Protein AF-A0A952BQ75-F1 (afdb_monomer)

Solvent-accessible surface area (backbone atoms only — not comparable to full-atom values): 7182 Å² total; per-residue (Å²): 133,87,76,66,64,57,61,72,57,34,22,54,29,54,74,68,68,61,76,53,72,71,48,32,41,55,67,29,46,41,72,57,72,39,79,54,76,42,74,50,76,48,80,46,43,22,39,34,24,76,90,67,39,38,50,49,52,91,79,42,60,90,95,60,75,62,82,60,53,67,85,47,72,48,79,43,60,38,40,34,39,29,29,35,94,74,17,37,39,37,30,24,47,95,56,24,27,30,31,78,44,83,42,53,40,69,55,43,52,51,49,52,55,48,53,55,53,50,52,57,51,52,58,55,60,77,72,106

Structure (mmCIF, N/CA/C/O backbone):
data_AF-A0A952BQ75-F1
#
_entry.id 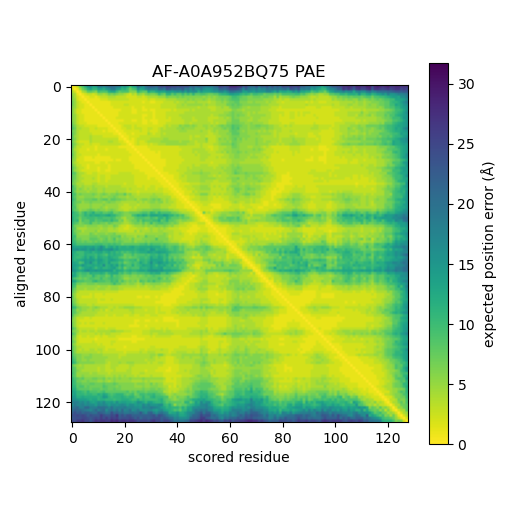  AF-A0A952BQ75-F1
#
loop_
_atom_site.group_PDB
_atom_site.id
_atom_site.type_symbol
_atom_site.label_atom_id
_atom_site.label_alt_id
_atom_site.label_comp_id
_atom_site.label_asym_id
_atom_site.label_entity_id
_atom_site.label_seq_id
_atom_site.pdbx_PD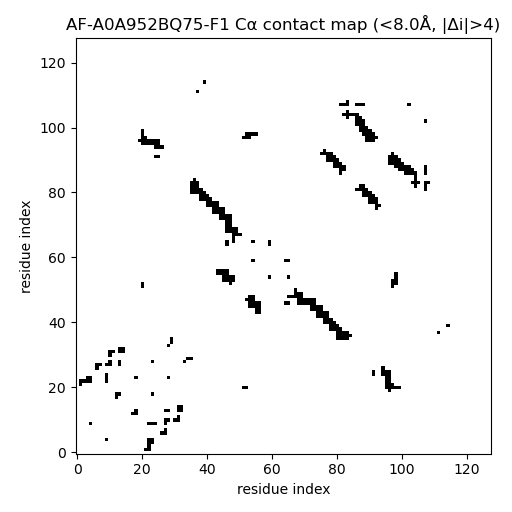B_ins_code
_atom_site.Cartn_x
_atom_site.Cartn_y
_atom_site.Cartn_z
_atom_site.occupancy
_atom_site.B_iso_or_equiv
_atom_site.auth_seq_id
_atom_site.auth_comp_id
_atom_site.auth_asym_id
_atom_site.auth_atom_id
_atom_site.pdbx_PDB_model_n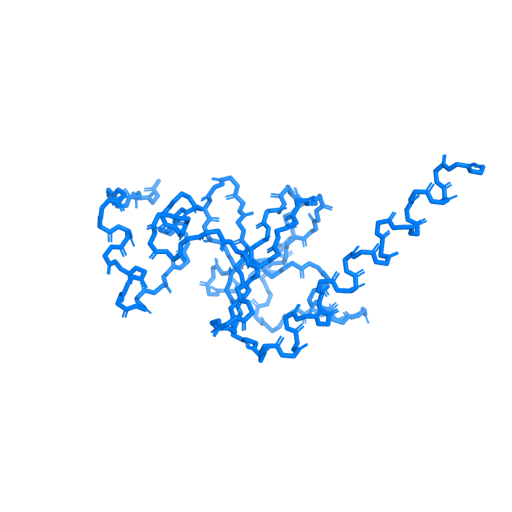um
ATOM 1 N N . MET A 1 1 ? -17.519 -8.350 -13.342 1.00 46.56 1 MET A N 1
ATOM 2 C CA . MET A 1 1 ? -17.319 -7.673 -12.041 1.00 46.56 1 MET A CA 1
ATOM 3 C C . MET A 1 1 ? -16.659 -8.658 -11.088 1.00 46.56 1 MET A C 1
ATOM 5 O O . MET A 1 1 ? -17.259 -9.691 -10.823 1.00 46.56 1 MET A O 1
ATOM 9 N N . ARG A 1 2 ? -15.422 -8.409 -10.633 1.00 60.50 2 ARG A N 1
ATOM 10 C CA . ARG A 1 2 ? -14.838 -9.195 -9.530 1.00 60.50 2 ARG A CA 1
ATOM 11 C C . ARG A 1 2 ? -15.557 -8.792 -8.241 1.00 60.50 2 ARG A C 1
ATOM 13 O O . ARG A 1 2 ? -15.619 -7.604 -7.925 1.00 60.50 2 ARG A O 1
ATOM 20 N N . PHE A 1 3 ? -16.147 -9.768 -7.562 1.00 79.75 3 PHE A N 1
ATOM 21 C CA . PHE A 1 3 ? -16.870 -9.572 -6.310 1.00 79.75 3 PHE A CA 1
ATOM 22 C C . PHE A 1 3 ? -15.883 -9.149 -5.212 1.00 79.75 3 PHE A C 1
ATOM 24 O O . PHE A 1 3 ? -14.830 -9.771 -5.074 1.00 79.75 3 PHE A O 1
ATOM 31 N N . LEU A 1 4 ? -16.189 -8.073 -4.481 1.00 86.56 4 LEU A N 1
ATOM 32 C CA . LEU A 1 4 ? -15.446 -7.720 -3.270 1.00 86.56 4 LEU A CA 1
ATOM 33 C C . LEU A 1 4 ? -16.006 -8.554 -2.114 1.00 86.56 4 LEU A C 1
ATOM 35 O O . LEU A 1 4 ? -17.223 -8.528 -1.918 1.00 86.56 4 LEU A O 1
ATOM 39 N N . PRO A 1 5 ? -15.164 -9.270 -1.352 1.00 89.25 5 PRO A N 1
ATOM 40 C CA . PRO A 1 5 ? -15.598 -9.907 -0.117 1.00 89.25 5 PRO A CA 1
ATOM 41 C C . PRO A 1 5 ? -16.190 -8.875 0.860 1.00 89.25 5 PRO A C 1
ATOM 43 O O . PRO A 1 5 ? -15.850 -7.690 0.782 1.00 89.25 5 PRO A O 1
ATOM 46 N N . PRO A 1 6 ? -17.048 -9.280 1.808 1.00 93.88 6 PRO A N 1
ATOM 47 C CA . PRO A 1 6 ? -17.492 -8.408 2.893 1.00 93.88 6 PRO A CA 1
ATOM 48 C C . PRO A 1 6 ? -16.310 -7.827 3.683 1.00 93.88 6 PRO A C 1
ATOM 50 O O . PRO A 1 6 ? -15.282 -8.483 3.835 1.00 93.88 6 PRO A O 1
ATOM 53 N N . LEU A 1 7 ? -16.461 -6.618 4.231 1.00 93.38 7 LEU A N 1
ATOM 54 C CA . LEU A 1 7 ? -15.384 -5.902 4.933 1.00 93.38 7 LEU A CA 1
ATOM 55 C C . LEU A 1 7 ? -14.740 -6.722 6.065 1.00 93.38 7 LEU A C 1
ATOM 57 O O . LEU A 1 7 ? -13.519 -6.769 6.174 1.00 93.38 7 LEU A O 1
ATOM 61 N N . GLU A 1 8 ? -15.545 -7.424 6.863 1.00 95.06 8 GLU A N 1
ATOM 62 C CA . GLU A 1 8 ? -15.053 -8.304 7.934 1.00 95.06 8 GLU A CA 1
ATOM 63 C C . GLU A 1 8 ? -14.185 -9.453 7.398 1.00 95.06 8 GLU A C 1
ATOM 65 O O . GLU A 1 8 ? -13.178 -9.816 8.006 1.00 95.06 8 GLU A O 1
ATOM 70 N N . GLU A 1 9 ? -14.529 -9.998 6.228 1.00 94.69 9 GLU A N 1
ATOM 71 C CA . GLU A 1 9 ? -13.731 -11.036 5.574 1.00 94.69 9 GLU A CA 1
ATOM 72 C C . GLU A 1 9 ? -12.409 -10.462 5.054 1.00 94.69 9 GLU A C 1
ATOM 74 O O . GLU A 1 9 ? -11.356 -11.066 5.250 1.00 94.69 9 GLU A O 1
ATOM 79 N N . GLN A 1 10 ? -12.441 -9.264 4.466 1.00 95.81 10 GLN A N 1
ATOM 80 C CA . GLN A 1 10 ? -11.233 -8.563 4.027 1.00 95.81 10 GLN A CA 1
ATOM 81 C C . GLN A 1 10 ? -10.288 -8.282 5.204 1.00 95.81 10 GLN A C 1
ATOM 83 O O . GLN A 1 10 ? -9.093 -8.560 5.122 1.00 95.81 10 GLN A O 1
ATOM 88 N N . LYS A 1 11 ? -10.815 -7.799 6.336 1.00 96.50 11 LYS A N 1
ATOM 89 C CA . LYS A 1 11 ? -10.035 -7.580 7.565 1.00 96.50 11 LYS A CA 1
ATOM 90 C C . LYS A 1 11 ? -9.414 -8.877 8.070 1.00 96.50 11 LYS A C 1
ATOM 92 O O . LYS A 1 11 ? -8.230 -8.903 8.397 1.00 96.50 11 LYS A O 1
ATOM 97 N N . ALA A 1 12 ? -10.183 -9.965 8.093 1.00 95.44 12 ALA A N 1
ATOM 98 C CA . ALA A 1 12 ? -9.674 -11.273 8.490 1.00 95.44 12 ALA A CA 1
ATOM 99 C C . ALA A 1 12 ? -8.554 -11.772 7.560 1.00 95.44 12 ALA A C 1
ATOM 101 O O . ALA A 1 12 ? -7.599 -12.373 8.048 1.00 95.44 12 ALA A O 1
ATOM 102 N N . GLN A 1 13 ? -8.639 -11.511 6.251 1.00 95.19 13 GLN A N 1
ATOM 103 C CA . GLN A 1 13 ? -7.574 -11.822 5.289 1.00 95.19 13 GLN A CA 1
ATOM 104 C C . GLN A 1 13 ? -6.308 -11.000 5.575 1.00 95.19 13 GLN A C 1
ATOM 106 O O . GLN A 1 13 ? -5.223 -11.567 5.692 1.00 95.19 13 GLN A O 1
ATOM 111 N N . ILE A 1 14 ? -6.454 -9.689 5.786 1.00 95.00 14 ILE A N 1
ATOM 112 C CA . ILE A 1 14 ? -5.350 -8.766 6.095 1.00 95.00 14 ILE A 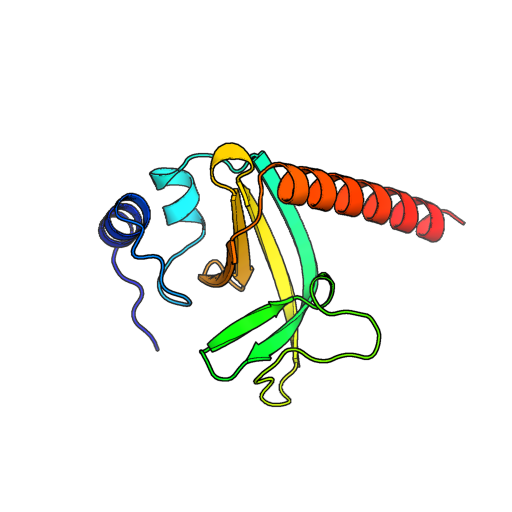CA 1
ATOM 113 C C . ILE A 1 14 ? -4.642 -9.145 7.405 1.00 95.00 14 ILE A C 1
ATOM 115 O O . ILE A 1 14 ? -3.415 -9.160 7.473 1.00 95.00 14 ILE A O 1
ATOM 119 N N . LEU A 1 15 ? -5.394 -9.509 8.447 1.00 94.38 15 LEU A N 1
ATOM 120 C CA . LEU A 1 15 ? -4.832 -9.945 9.733 1.00 94.38 15 LEU A CA 1
ATOM 121 C C . LEU A 1 15 ? -4.077 -11.282 9.648 1.00 94.38 15 LEU A C 1
ATOM 123 O O . LEU A 1 15 ? -3.261 -11.570 10.520 1.00 94.38 15 LEU A O 1
ATOM 127 N N . ARG A 1 16 ? -4.337 -12.095 8.615 1.00 95.12 16 ARG A N 1
ATOM 128 C CA . ARG A 1 16 ? -3.642 -13.368 8.342 1.00 95.12 16 ARG A CA 1
ATOM 129 C C . ARG A 1 16 ? -2.513 -13.237 7.313 1.00 95.12 16 ARG A C 1
ATOM 131 O O . ARG A 1 16 ? -1.944 -14.254 6.934 1.00 95.12 16 ARG A O 1
ATOM 138 N N . ASP A 1 17 ? -2.226 -12.022 6.847 1.00 92.12 17 ASP A N 1
ATOM 139 C CA . ASP A 1 17 ? -1.304 -11.728 5.740 1.00 92.12 17 ASP A CA 1
ATOM 140 C C . ASP A 1 17 ? -1.695 -12.352 4.376 1.00 92.12 17 ASP A C 1
ATOM 142 O O . ASP A 1 17 ? -0.886 -12.403 3.452 1.00 92.12 17 ASP A O 1
ATOM 146 N N . ASP A 1 18 ? -2.955 -12.774 4.181 1.00 93.50 18 ASP A N 1
ATOM 147 C CA . ASP A 1 18 ? -3.473 -13.252 2.878 1.00 93.50 18 ASP A CA 1
ATOM 148 C C . ASP A 1 18 ? -3.872 -12.062 1.990 1.00 93.50 18 ASP A C 1
ATOM 150 O O . ASP A 1 18 ? -5.034 -11.870 1.622 1.00 93.50 18 ASP A O 1
ATOM 154 N N . ILE A 1 19 ? -2.899 -11.199 1.694 1.00 91.88 19 ILE A N 1
ATOM 155 C CA . ILE A 1 19 ? -3.135 -9.938 0.990 1.00 91.88 19 ILE A CA 1
ATOM 156 C C . ILE A 1 19 ? -3.137 -10.165 -0.515 1.00 91.88 19 ILE A C 1
ATOM 158 O O . ILE A 1 19 ? -2.099 -10.390 -1.142 1.00 91.88 19 ILE A O 1
ATOM 162 N N . ARG A 1 20 ? -4.326 -10.051 -1.107 1.00 89.88 20 ARG A N 1
ATOM 163 C CA . ARG A 1 20 ? -4.559 -10.249 -2.537 1.00 89.88 20 ARG A CA 1
ATOM 164 C C . ARG A 1 20 ? -4.963 -8.950 -3.221 1.00 89.88 20 ARG A C 1
ATOM 166 O O . ARG A 1 20 ? -5.793 -8.185 -2.731 1.00 89.88 20 ARG A O 1
ATOM 173 N N . ILE A 1 21 ? -4.405 -8.737 -4.406 1.00 90.44 21 ILE A N 1
ATOM 174 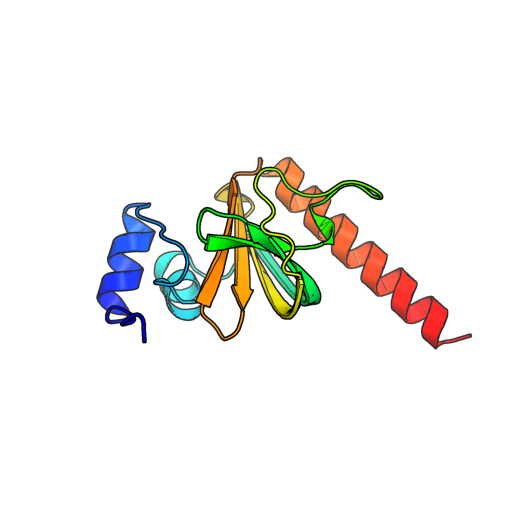C CA . ILE A 1 21 ? -4.680 -7.569 -5.243 1.00 90.44 21 ILE A CA 1
ATOM 175 C C . ILE A 1 21 ? -6.118 -7.636 -5.791 1.00 90.44 21 ILE A C 1
ATOM 177 O O . ILE A 1 21 ? -6.641 -8.709 -6.094 1.00 90.44 21 ILE A O 1
ATOM 181 N N . ASN A 1 22 ? -6.751 -6.477 -5.960 1.00 89.06 22 ASN A N 1
ATOM 182 C CA . ASN A 1 22 ? -8.096 -6.229 -6.492 1.00 89.06 22 ASN A CA 1
ATOM 183 C C . ASN A 1 22 ? -9.281 -6.718 -5.636 1.00 89.06 22 ASN A C 1
ATOM 185 O O . ASN A 1 22 ? -10.432 -6.516 -6.044 1.00 89.06 22 ASN A O 1
ATOM 189 N N . VAL A 1 23 ? -9.029 -7.347 -4.483 1.00 91.56 23 VAL A N 1
ATOM 190 C CA . VAL A 1 23 ? -10.075 -7.900 -3.596 1.00 91.56 23 VAL A CA 1
ATOM 191 C C . VAL A 1 23 ? -10.080 -7.309 -2.185 1.00 91.56 23 VAL A C 1
ATOM 193 O O . VAL A 1 23 ? -10.983 -7.611 -1.414 1.00 91.56 23 VAL A O 1
ATOM 196 N N . LEU A 1 24 ? -9.113 -6.450 -1.866 1.00 93.94 24 LEU A N 1
ATOM 197 C CA . LEU A 1 24 ? -9.016 -5.753 -0.586 1.00 93.94 24 LEU A CA 1
ATOM 198 C C . LEU A 1 24 ? -9.166 -4.252 -0.793 1.00 93.94 24 LEU A C 1
ATOM 200 O O . LEU A 1 24 ? -8.665 -3.712 -1.784 1.00 93.94 24 LEU A O 1
ATOM 204 N N . THR A 1 25 ? -9.846 -3.593 0.139 1.00 95.12 25 THR A N 1
ATOM 205 C CA . THR A 1 25 ? -10.087 -2.154 0.091 1.00 95.12 25 THR A CA 1
ATOM 206 C C . THR A 1 25 ? -9.261 -1.384 1.101 1.00 95.12 25 THR A C 1
ATOM 208 O O . THR A 1 25 ? -8.769 -1.927 2.092 1.00 95.12 25 THR A O 1
ATOM 211 N N . ARG A 1 26 ? -9.142 -0.079 0.870 1.00 95.12 26 ARG A N 1
ATOM 212 C CA . ARG A 1 26 ? -8.427 0.833 1.760 1.00 95.12 26 ARG A CA 1
ATOM 213 C C . ARG A 1 26 ? -9.027 0.845 3.169 1.00 95.12 26 ARG A C 1
ATOM 215 O O . ARG A 1 26 ? -8.290 0.783 4.150 1.00 95.12 26 ARG A O 1
ATOM 222 N N . ALA A 1 27 ? -10.359 0.846 3.270 1.00 94.88 27 ALA A N 1
ATOM 223 C CA . ALA A 1 27 ? -11.072 0.764 4.547 1.00 94.88 27 ALA A CA 1
ATOM 224 C C . ALA A 1 27 ? -10.716 -0.506 5.339 1.00 94.88 27 ALA A C 1
ATOM 226 O O . ALA A 1 27 ? -10.507 -0.437 6.548 1.00 94.88 27 ALA A O 1
ATOM 227 N N . ALA A 1 28 ? -10.568 -1.650 4.660 1.00 96.31 28 ALA A N 1
ATOM 228 C CA . ALA A 1 28 ? -10.188 -2.898 5.314 1.00 96.31 28 ALA A CA 1
ATOM 229 C C . ALA A 1 28 ? -8.795 -2.812 5.960 1.00 96.31 28 ALA A C 1
ATOM 231 O O . ALA A 1 28 ? -8.614 -3.295 7.076 1.00 96.31 28 ALA A O 1
ATOM 232 N N . PHE A 1 29 ? -7.830 -2.153 5.307 1.00 96.50 29 PHE A N 1
ATOM 233 C CA . PHE A 1 29 ? -6.496 -1.928 5.879 1.00 96.50 29 PHE A CA 1
ATOM 234 C C . PHE A 1 29 ? -6.521 -0.969 7.064 1.00 96.50 29 PHE A C 1
ATOM 236 O O . PHE A 1 29 ? -5.905 -1.262 8.087 1.00 96.50 29 PHE A O 1
ATOM 243 N N . LEU A 1 30 ? -7.270 0.131 6.964 1.00 96.12 30 LEU A N 1
ATOM 244 C CA . LEU A 1 30 ? -7.408 1.083 8.069 1.00 96.12 30 LEU A CA 1
ATOM 245 C C . LEU A 1 30 ? -8.021 0.429 9.310 1.00 96.12 30 LEU A C 1
ATOM 247 O O . LEU A 1 30 ? -7.558 0.676 10.419 1.00 96.12 30 LEU A O 1
ATOM 251 N N . GLU A 1 31 ? -9.024 -0.432 9.141 1.00 96.81 31 GLU A N 1
ATOM 252 C CA . GLU A 1 31 ? -9.646 -1.126 10.270 1.00 96.81 31 GLU A CA 1
ATOM 253 C C . GLU A 1 31 ? -8.813 -2.296 10.809 1.00 96.81 31 GLU A C 1
ATOM 255 O O . GLU A 1 31 ? -8.852 -2.566 12.008 1.00 96.81 31 GLU A O 1
ATOM 260 N N . ALA A 1 32 ? -8.080 -3.014 9.954 1.00 95.62 32 ALA A N 1
ATOM 261 C CA . ALA A 1 32 ? -7.294 -4.176 10.371 1.00 95.62 32 ALA A CA 1
ATOM 262 C C . ALA A 1 32 ? -5.928 -3.797 10.960 1.00 95.62 32 ALA A C 1
ATOM 264 O O . ALA A 1 32 ? -5.472 -4.413 11.923 1.00 95.62 32 ALA A O 1
ATOM 265 N N . TRP A 1 33 ? -5.245 -2.820 10.366 1.00 95.88 33 TRP A N 1
ATOM 266 C CA . TRP A 1 33 ? -3.881 -2.433 10.731 1.00 95.88 33 TRP A CA 1
ATOM 267 C C . TRP A 1 33 ? -3.784 -1.057 11.382 1.00 95.88 33 TRP A C 1
ATOM 269 O O . TRP A 1 33 ? -2.735 -0.745 11.946 1.00 95.88 33 TRP A O 1
ATOM 279 N N . GLY A 1 34 ? -4.850 -0.259 11.336 1.00 95.75 34 GLY A N 1
ATOM 280 C CA . GLY A 1 34 ? -4.827 1.130 11.774 1.00 95.75 34 GLY A CA 1
ATOM 281 C C . GLY A 1 34 ? -4.350 2.094 10.679 1.00 95.75 34 GLY A C 1
ATOM 282 O O . GLY A 1 34 ? -4.136 1.695 9.525 1.00 95.75 34 GLY A O 1
ATOM 283 N N . PRO A 1 35 ? -4.192 3.384 11.030 1.00 96.12 35 PRO A N 1
ATOM 284 C CA . PRO A 1 35 ? -3.695 4.393 10.103 1.00 96.12 35 PRO A CA 1
ATOM 285 C C . PRO A 1 35 ? -2.262 4.069 9.646 1.00 96.12 35 PRO A C 1
ATOM 287 O O . PRO A 1 35 ? -1.469 3.555 10.443 1.00 96.12 35 PRO A O 1
ATOM 290 N N . PRO A 1 36 ? -1.910 4.354 8.379 1.00 95.88 36 PRO A N 1
ATOM 291 C CA . PRO A 1 36 ? -0.543 4.195 7.905 1.00 95.88 36 PRO A CA 1
ATOM 292 C C . PRO A 1 36 ? 0.395 5.201 8.575 1.00 95.88 36 PRO A C 1
ATOM 294 O O . PRO A 1 36 ? -0.033 6.234 9.088 1.00 95.88 36 PRO A O 1
ATOM 297 N N . THR A 1 37 ? 1.696 4.910 8.547 1.00 96.25 37 THR A N 1
ATOM 298 C CA . THR A 1 37 ? 2.718 5.858 9.017 1.00 96.25 37 THR A CA 1
ATOM 299 C C . THR A 1 37 ? 2.765 7.089 8.115 1.00 96.25 37 THR A C 1
ATOM 301 O O . THR A 1 37 ? 2.943 8.201 8.603 1.00 96.25 37 THR A O 1
ATOM 304 N N . TYR A 1 38 ? 2.589 6.874 6.811 1.00 95.00 38 TYR A N 1
ATOM 305 C CA . TYR A 1 38 ? 2.495 7.923 5.806 1.00 95.00 38 TYR A CA 1
ATOM 306 C C . TYR A 1 38 ? 1.392 7.584 4.811 1.00 95.00 38 TYR A C 1
ATOM 308 O O . TYR A 1 38 ? 1.286 6.437 4.369 1.00 95.00 38 TYR A O 1
ATOM 316 N N . ASP A 1 39 ? 0.613 8.582 4.415 1.00 94.31 39 ASP A N 1
ATOM 317 C CA . ASP A 1 39 ? -0.308 8.487 3.293 1.00 94.31 39 ASP A CA 1
ATOM 318 C C . ASP A 1 39 ? 0.011 9.552 2.241 1.00 94.31 39 ASP A C 1
ATOM 320 O O . ASP A 1 39 ? 0.504 10.637 2.549 1.00 94.31 39 ASP A O 1
ATOM 324 N N . ARG A 1 40 ? -0.234 9.222 0.973 1.00 92.88 40 ARG A N 1
ATOM 325 C CA . ARG A 1 40 ? -0.134 10.172 -0.136 1.00 92.88 40 ARG A CA 1
ATOM 326 C C . ARG A 1 40 ? -1.232 9.912 -1.140 1.00 92.88 40 ARG A C 1
ATOM 328 O O . ARG A 1 40 ? -1.460 8.774 -1.543 1.00 92.88 40 ARG A O 1
ATOM 335 N N . ARG A 1 41 ? -1.850 10.984 -1.624 1.00 92.38 41 ARG A N 1
ATOM 336 C CA . ARG A 1 41 ? -2.747 10.940 -2.775 1.00 92.38 41 ARG A CA 1
ATOM 337 C C . ARG A 1 41 ? -2.173 11.776 -3.902 1.00 92.38 41 ARG A C 1
ATOM 339 O O . ARG A 1 41 ? -1.983 12.977 -3.750 1.00 92.38 41 ARG A O 1
ATOM 346 N N . GLU A 1 42 ? -1.936 11.159 -5.051 1.00 90.31 42 GLU A N 1
ATOM 347 C CA . GLU A 1 42 ? -1.424 11.870 -6.220 1.00 90.31 42 GLU A CA 1
ATOM 348 C C . GLU A 1 42 ? -1.995 11.324 -7.525 1.00 90.31 42 GLU A C 1
ATOM 350 O O . GLU A 1 42 ? -2.374 10.158 -7.636 1.00 90.31 42 GLU A O 1
ATOM 355 N N . ARG A 1 43 ? -2.042 12.184 -8.544 1.00 88.50 43 ARG A N 1
ATOM 356 C CA . ARG A 1 43 ? -2.337 11.753 -9.906 1.00 88.50 43 ARG A CA 1
ATOM 357 C C . ARG A 1 43 ? -1.053 11.230 -10.533 1.00 88.50 43 ARG A C 1
ATOM 359 O O . ARG A 1 43 ? -0.107 11.993 -10.717 1.00 88.50 43 ARG A O 1
ATOM 366 N N . THR A 1 44 ? -1.031 9.949 -10.878 1.00 89.88 44 THR A N 1
ATOM 367 C CA . THR A 1 44 ? 0.152 9.291 -11.438 1.00 89.88 44 THR A CA 1
ATOM 368 C C . THR A 1 44 ? -0.224 8.350 -12.577 1.00 89.88 44 THR A C 1
ATOM 370 O O . THR A 1 44 ? -1.395 8.168 -12.914 1.00 89.88 44 THR A O 1
ATOM 373 N N . GLN A 1 45 ? 0.790 7.792 -13.225 1.00 90.06 45 GLN A N 1
ATOM 374 C CA . GLN A 1 45 ? 0.626 6.746 -14.224 1.00 90.06 45 GLN A CA 1
ATOM 375 C C . GLN A 1 45 ? 0.910 5.395 -13.583 1.00 90.06 45 GLN A C 1
ATOM 377 O O . GLN A 1 45 ? 1.900 5.238 -12.868 1.00 90.06 45 GLN A O 1
ATOM 382 N N . PHE A 1 46 ? 0.065 4.418 -13.878 1.00 89.88 46 PHE A N 1
ATOM 383 C CA . PHE A 1 46 ? 0.239 3.042 -13.451 1.00 89.88 46 PHE A CA 1
ATOM 384 C C . PHE A 1 46 ? 0.533 2.148 -14.645 1.00 89.88 46 PHE A C 1
ATOM 386 O O . PHE A 1 46 ? -0.221 2.134 -15.617 1.00 89.88 46 PHE A O 1
ATOM 393 N N . PHE A 1 47 ? 1.603 1.371 -14.563 1.00 89.81 47 PHE A N 1
ATOM 394 C CA . PHE A 1 47 ? 1.903 0.315 -15.516 1.00 89.81 47 PHE A CA 1
ATOM 395 C C . PHE A 1 47 ? 1.182 -0.959 -15.093 1.00 89.81 47 PHE A C 1
ATOM 397 O O . PHE A 1 47 ? 1.404 -1.464 -13.992 1.00 89.81 47 PHE A O 1
ATOM 404 N N . LEU A 1 48 ? 0.330 -1.494 -15.962 1.00 87.62 48 LEU A N 1
ATOM 405 C CA . LEU A 1 48 ? -0.331 -2.765 -15.695 1.00 87.62 48 LEU A CA 1
ATOM 406 C C . LEU A 1 48 ? 0.626 -3.9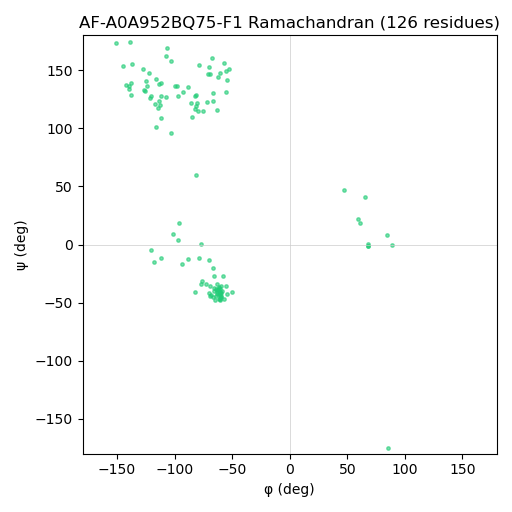14 -16.027 1.00 87.62 48 LEU A C 1
ATOM 408 O O . LEU A 1 48 ? 1.105 -4.043 -17.154 1.00 87.62 48 LEU A O 1
ATOM 412 N N . VAL A 1 49 ? 0.907 -4.760 -15.045 1.00 87.69 49 VAL A N 1
ATOM 413 C CA . VAL A 1 49 ? 1.753 -5.945 -15.228 1.00 87.69 49 VAL A CA 1
ATOM 414 C C . VAL A 1 49 ? 0.899 -7.213 -15.308 1.00 87.69 49 VAL A C 1
ATOM 416 O O . VAL A 1 49 ? -0.249 -7.244 -14.856 1.00 87.69 49 VAL A O 1
ATOM 419 N N . LYS A 1 50 ? 1.427 -8.284 -15.914 1.00 77.94 50 LYS A N 1
ATOM 420 C CA . LYS A 1 50 ? 0.659 -9.511 -16.225 1.00 77.94 50 LYS A CA 1
ATOM 421 C C . LYS A 1 50 ? 0.006 -10.188 -15.016 1.00 77.94 50 LYS A C 1
ATOM 423 O O . LYS A 1 50 ? -1.016 -10.848 -15.184 1.00 77.94 50 LYS A O 1
ATOM 428 N N . ASN A 1 51 ? 0.555 -10.027 -13.813 1.00 80.00 51 ASN A N 1
ATOM 429 C CA . ASN A 1 51 ? -0.017 -10.590 -12.583 1.00 80.00 51 ASN A CA 1
ATOM 430 C C . ASN A 1 51 ? -1.237 -9.794 -12.051 1.00 80.00 51 ASN A C 1
ATOM 432 O O . ASN A 1 51 ? -1.827 -10.171 -11.039 1.00 80.00 51 ASN A O 1
ATOM 436 N N . GLY A 1 52 ? -1.638 -8.717 -12.737 1.00 77.38 52 GLY A N 1
ATOM 437 C CA . GLY A 1 52 ? -2.776 -7.875 -12.370 1.00 77.38 52 GLY A CA 1
ATOM 438 C C . GLY A 1 52 ? -2.460 -6.788 -11.340 1.00 77.38 52 GLY A C 1
ATOM 439 O O . GLY A 1 52 ? -3.399 -6.147 -10.862 1.00 77.38 52 GLY A O 1
ATOM 440 N N . MET A 1 53 ? -1.182 -6.589 -10.998 1.00 86.00 53 MET A N 1
ATOM 441 C CA . MET A 1 53 ? -0.712 -5.422 -10.252 1.00 86.00 53 MET A CA 1
ATOM 442 C C . MET A 1 53 ? -0.573 -4.198 -11.157 1.00 86.00 53 MET A C 1
ATOM 444 O O . MET A 1 53 ? -0.341 -4.294 -12.363 1.00 86.00 53 MET A O 1
ATOM 448 N N . TYR A 1 54 ? -0.679 -3.034 -10.532 1.00 90.62 54 TYR A N 1
ATOM 449 C CA . TYR A 1 54 ? -0.520 -1.732 -11.155 1.00 90.62 54 TYR A CA 1
ATOM 450 C C . TYR A 1 54 ? 0.697 -1.066 -10.523 1.00 90.62 54 TYR A C 1
ATOM 452 O O . TYR A 1 54 ? 0.624 -0.572 -9.401 1.00 90.62 54 TYR A O 1
ATOM 460 N N . VAL A 1 55 ? 1.833 -1.085 -11.216 1.00 90.25 55 VAL A N 1
ATOM 461 C CA . VAL A 1 55 ? 3.080 -0.505 -10.706 1.00 90.25 55 VAL A CA 1
ATOM 462 C C . VAL A 1 55 ? 3.052 1.005 -10.940 1.00 90.25 55 VAL A C 1
ATOM 464 O O . VAL A 1 55 ? 2.963 1.433 -12.095 1.00 90.25 55 VAL A O 1
ATOM 467 N N . PRO A 1 56 ? 3.115 1.843 -9.895 1.00 90.56 56 PRO A N 1
ATOM 468 C CA . PRO A 1 56 ? 3.095 3.288 -10.070 1.00 90.56 56 PRO A CA 1
ATOM 469 C C . PRO A 1 56 ? 4.409 3.792 -10.683 1.00 90.56 56 PRO A C 1
ATOM 471 O O . PRO A 1 56 ? 5.495 3.283 -10.399 1.00 90.56 56 PRO A O 1
ATOM 474 N N . ARG A 1 57 ? 4.328 4.844 -11.504 1.00 88.00 57 ARG A N 1
ATOM 475 C CA . ARG A 1 57 ? 5.455 5.365 -12.293 1.00 88.00 57 ARG A CA 1
ATOM 476 C C . ARG A 1 57 ? 6.685 5.731 -11.469 1.00 88.00 57 ARG A C 1
ATOM 478 O O . ARG A 1 57 ? 7.796 5.528 -11.953 1.00 88.00 57 ARG A O 1
ATOM 485 N N . PHE A 1 58 ? 6.501 6.254 -10.259 1.00 86.12 58 PHE A N 1
ATOM 486 C CA . PHE A 1 58 ? 7.604 6.662 -9.380 1.00 86.12 58 PHE A CA 1
ATOM 487 C C . PHE A 1 58 ? 8.412 5.480 -8.820 1.00 86.12 58 PHE A C 1
ATOM 489 O O . PHE A 1 58 ? 9.497 5.688 -8.284 1.00 86.12 58 PHE A O 1
ATOM 496 N N . ARG A 1 59 ? 7.912 4.242 -8.936 1.00 89.31 59 ARG A N 1
ATOM 497 C CA . ARG A 1 59 ? 8.663 3.029 -8.573 1.00 89.31 59 ARG A CA 1
ATOM 498 C C . ARG A 1 59 ? 9.508 2.481 -9.719 1.00 89.31 59 ARG A C 1
ATOM 500 O O . ARG A 1 59 ? 10.366 1.643 -9.481 1.00 89.31 59 ARG A O 1
ATOM 507 N N . VAL A 1 60 ? 9.301 2.966 -10.943 1.00 84.88 60 VAL A N 1
ATOM 508 C CA . VAL A 1 60 ? 10.043 2.518 -12.125 1.00 84.88 60 VAL A CA 1
ATOM 509 C C . VAL A 1 60 ? 11.200 3.481 -12.404 1.00 84.88 60 VAL A C 1
ATOM 511 O O . VAL A 1 60 ? 10.957 4.691 -12.516 1.00 84.88 60 VAL A O 1
ATOM 514 N N . PRO A 1 61 ? 12.446 2.992 -12.552 1.00 83.56 61 PRO A N 1
ATOM 515 C CA . PRO A 1 61 ? 13.571 3.825 -12.963 1.00 83.56 61 PRO A CA 1
ATOM 516 C C . PRO A 1 61 ? 13.284 4.607 -14.253 1.00 83.56 61 PRO A C 1
ATOM 518 O O . PRO A 1 61 ? 12.482 4.214 -15.104 1.00 83.56 61 PRO A O 1
ATOM 521 N N . LEU A 1 62 ? 13.904 5.777 -14.399 1.00 78.94 62 LEU A N 1
ATOM 522 C CA . LEU A 1 62 ? 13.676 6.629 -15.564 1.00 78.94 62 LEU A CA 1
ATOM 523 C C . LEU A 1 62 ? 14.210 5.959 -16.838 1.00 78.94 62 LEU A C 1
ATOM 525 O O . LEU A 1 62 ? 15.394 5.665 -16.929 1.00 78.94 62 LEU A O 1
ATOM 529 N N . GLY A 1 63 ? 13.338 5.786 -17.834 1.00 79.00 63 GLY A N 1
ATOM 530 C CA . GLY A 1 63 ? 13.686 5.138 -19.104 1.00 79.00 63 GLY A CA 1
ATOM 531 C C . GLY A 1 63 ? 13.506 3.618 -19.099 1.00 79.00 63 GLY A C 1
ATOM 532 O O . GLY A 1 63 ? 13.722 2.992 -20.132 1.00 79.00 63 GLY A O 1
ATOM 533 N N . GLU A 1 64 ? 13.071 3.046 -17.976 1.00 84.44 64 GLU A N 1
ATOM 534 C CA . GLU A 1 64 ? 12.779 1.621 -17.838 1.00 84.44 64 GLU A CA 1
ATOM 535 C C . GLU A 1 64 ? 11.270 1.350 -17.769 1.00 84.44 64 GLU A C 1
ATOM 537 O O . GLU A 1 64 ? 10.450 2.264 -17.627 1.00 84.44 64 GLU A O 1
ATOM 542 N N . TYR A 1 65 ? 10.913 0.070 -17.869 1.00 81.38 65 TYR A N 1
ATOM 543 C CA . TYR A 1 65 ? 9.558 -0.441 -17.695 1.00 81.38 65 TYR A CA 1
ATOM 544 C C . TYR A 1 65 ? 9.585 -1.579 -16.674 1.00 81.38 65 TYR A C 1
ATOM 546 O O . TYR A 1 65 ? 10.604 -2.263 -16.580 1.00 81.38 65 TYR A O 1
ATOM 554 N N . PRO A 1 66 ? 8.493 -1.812 -15.927 1.00 83.31 66 PRO A N 1
ATOM 555 C CA . PRO A 1 66 ? 8.435 -2.961 -15.039 1.00 83.31 66 PRO A CA 1
ATOM 556 C C . PRO A 1 66 ? 8.576 -4.271 -15.815 1.00 83.31 66 PRO A C 1
ATOM 558 O O . PRO A 1 66 ? 8.055 -4.404 -16.930 1.00 83.31 66 PRO A O 1
ATOM 561 N N . ASP A 1 67 ? 9.185 -5.265 -15.174 1.00 76.50 67 ASP A N 1
ATOM 562 C CA . ASP A 1 67 ? 9.100 -6.645 -15.633 1.00 76.50 67 ASP A CA 1
ATOM 563 C C . ASP A 1 67 ? 7.628 -7.062 -15.776 1.00 76.50 67 ASP A C 1
ATOM 565 O O . ASP A 1 67 ? 6.757 -6.667 -14.996 1.00 76.50 67 ASP A O 1
ATOM 569 N N . ASP A 1 68 ? 7.330 -7.833 -16.821 1.00 84.56 68 ASP A N 1
ATOM 570 C CA . ASP A 1 68 ? 5.970 -8.267 -17.157 1.00 84.56 68 ASP A CA 1
ATOM 571 C C . ASP A 1 68 ? 4.951 -7.150 -17.424 1.00 84.56 68 ASP A C 1
ATOM 573 O O . ASP A 1 68 ? 3.738 -7.391 -17.388 1.00 84.56 68 ASP A O 1
ATOM 577 N N . TRP A 1 69 ? 5.408 -5.946 -17.771 1.00 84.50 69 TRP A N 1
ATOM 578 C CA . TRP A 1 69 ? 4.531 -4.907 -18.298 1.00 84.50 69 TRP A CA 1
ATOM 579 C C . TRP A 1 69 ? 3.763 -5.405 -19.533 1.00 84.50 69 TRP A C 1
ATOM 581 O O . TRP A 1 69 ? 4.332 -5.979 -20.463 1.00 84.50 69 TRP A O 1
ATOM 591 N N . ASN A 1 70 ? 2.445 -5.190 -19.550 1.00 80.94 70 ASN A N 1
A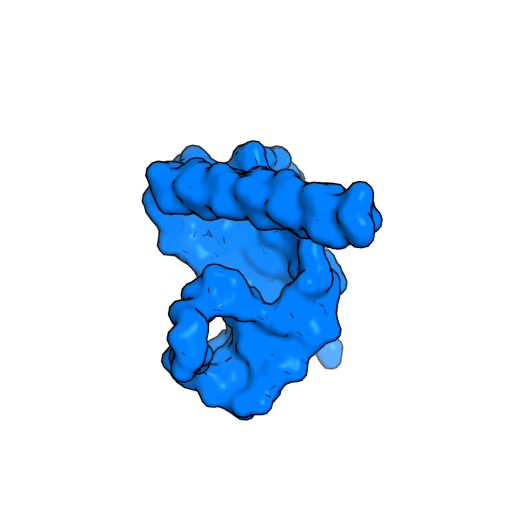TOM 592 C CA . ASN A 1 70 ? 1.568 -5.622 -20.640 1.00 80.94 70 ASN A CA 1
ATOM 593 C C . ASN A 1 70 ? 1.288 -4.521 -21.680 1.00 80.94 70 ASN A C 1
ATOM 595 O O . ASN A 1 70 ? 0.315 -4.619 -22.428 1.00 80.94 70 ASN A O 1
ATOM 599 N N . PHE A 1 71 ? 2.125 -3.480 -21.712 1.00 81.69 71 PHE A N 1
ATOM 600 C CA . PHE A 1 71 ? 2.009 -2.288 -22.562 1.00 81.69 71 PHE A CA 1
ATOM 601 C C . PHE A 1 71 ? 0.837 -1.347 -22.241 1.00 81.69 71 PHE A C 1
ATOM 603 O O . PHE A 1 71 ? 0.707 -0.308 -22.888 1.00 81.69 71 PHE A O 1
ATOM 610 N N . ALA A 1 72 ? 0.014 -1.635 -21.226 1.00 84.19 72 ALA A N 1
ATOM 611 C CA . ALA A 1 72 ? -1.011 -0.700 -20.775 1.00 84.19 72 ALA A CA 1
A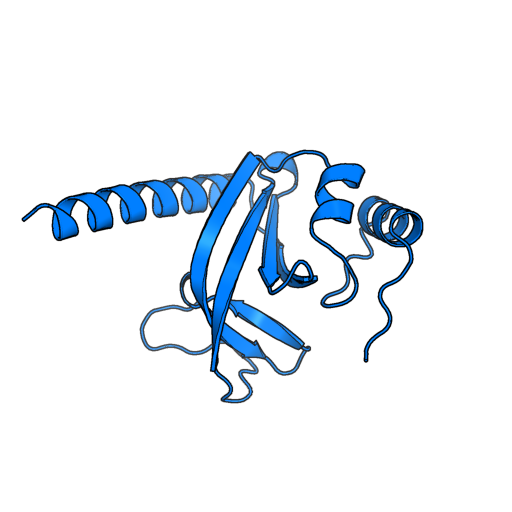TOM 612 C C . ALA A 1 72 ? -0.470 0.257 -19.705 1.00 84.19 72 ALA A C 1
ATOM 614 O O . ALA A 1 72 ? 0.209 -0.144 -18.753 1.00 84.19 72 ALA A O 1
ATOM 615 N N . VAL A 1 73 ? -0.810 1.536 -19.866 1.00 85.00 73 VAL A N 1
ATOM 616 C CA . VAL A 1 73 ? -0.584 2.596 -18.880 1.00 85.00 73 VAL A CA 1
ATOM 617 C C . VAL A 1 73 ? -1.932 3.199 -18.526 1.00 85.00 73 VAL A C 1
ATOM 619 O O . VAL A 1 73 ? -2.670 3.630 -19.412 1.00 85.00 73 VAL A O 1
ATOM 622 N N . VAL A 1 74 ? -2.249 3.235 -17.237 1.00 85.94 74 VAL A N 1
ATOM 623 C CA . VAL A 1 74 ? -3.501 3.783 -16.715 1.00 85.94 74 VAL A CA 1
ATOM 624 C C . VAL A 1 74 ? -3.185 5.060 -15.935 1.00 85.94 74 VAL A C 1
ATOM 626 O O . VAL A 1 74 ? -2.556 4.982 -14.879 1.00 85.94 74 VAL A O 1
ATOM 629 N N . PRO A 1 75 ? -3.542 6.248 -16.453 1.00 87.62 75 PRO A N 1
ATOM 630 C CA . PRO A 1 75 ? -3.423 7.490 -15.703 1.00 87.62 75 PRO A CA 1
ATOM 631 C C . PRO A 1 75 ? -4.608 7.625 -14.743 1.00 87.62 75 PRO A C 1
ATOM 633 O O . PRO A 1 75 ? -5.741 7.789 -15.191 1.00 87.62 75 PRO A O 1
ATOM 636 N N . ASP A 1 76 ? -4.352 7.606 -13.437 1.00 90.19 76 ASP A N 1
ATOM 637 C CA . ASP A 1 76 ? -5.413 7.688 -12.428 1.00 90.19 76 ASP A CA 1
ATOM 638 C C . ASP A 1 76 ? -4.933 8.349 -11.127 1.00 90.19 76 ASP A C 1
ATOM 640 O O . ASP A 1 76 ? -3.751 8.667 -10.951 1.00 90.19 76 ASP A O 1
ATOM 644 N N . TRP A 1 77 ? -5.868 8.582 -10.212 1.00 90.69 77 TRP A N 1
ATOM 645 C CA . TRP A 1 77 ? -5.580 8.930 -8.831 1.00 90.69 77 TRP A CA 1
ATOM 646 C C . TRP A 1 77 ? -5.129 7.690 -8.066 1.00 90.69 77 TRP A C 1
ATOM 648 O O . TRP A 1 77 ? -5.897 6.755 -7.856 1.00 90.69 77 TRP A O 1
ATOM 658 N N . GLY A 1 78 ? -3.874 7.724 -7.629 1.00 92.12 78 GLY A N 1
ATOM 659 C CA . GLY A 1 78 ? -3.316 6.767 -6.693 1.00 92.12 78 GLY A CA 1
ATOM 660 C C . GLY A 1 78 ? -3.438 7.268 -5.267 1.00 92.12 78 GLY A C 1
ATOM 661 O O . GLY A 1 78 ? -3.054 8.402 -4.974 1.00 92.12 78 GLY A O 1
ATOM 662 N N . GLU A 1 79 ? -3.929 6.414 -4.381 1.00 94.62 79 GLU A N 1
ATOM 663 C CA . GLU A 1 79 ? -3.778 6.589 -2.938 1.00 94.62 79 GLU A CA 1
ATOM 664 C C . GLU A 1 79 ? -2.769 5.565 -2.432 1.00 94.62 79 GLU A C 1
ATOM 666 O O . GLU A 1 79 ? -2.892 4.378 -2.722 1.00 94.62 79 GLU A O 1
ATOM 671 N N . PHE A 1 80 ? -1.751 6.020 -1.712 1.00 95.31 80 PHE A N 1
ATOM 672 C CA . PHE A 1 80 ? -0.639 5.203 -1.251 1.00 95.31 80 PHE A CA 1
ATOM 673 C C . PHE A 1 80 ? -0.569 5.230 0.263 1.00 95.31 80 PHE A C 1
ATOM 675 O O . PHE A 1 80 ? -0.531 6.306 0.854 1.00 95.31 80 PHE A O 1
ATOM 682 N N . PHE A 1 81 ? -0.524 4.053 0.876 1.00 96.62 81 PHE A N 1
ATOM 683 C CA . PHE A 1 81 ? -0.347 3.874 2.313 1.00 96.62 81 PHE A CA 1
ATOM 684 C C . PHE A 1 81 ? 0.988 3.201 2.574 1.00 96.62 81 PHE A C 1
ATOM 686 O O . PHE A 1 81 ? 1.236 2.105 2.074 1.00 96.62 81 PHE A O 1
ATOM 693 N N . ALA A 1 82 ? 1.829 3.836 3.381 1.00 95.88 82 ALA A N 1
ATOM 694 C CA . ALA A 1 82 ? 3.118 3.298 3.768 1.00 95.88 82 ALA A CA 1
ATOM 695 C C . ALA A 1 82 ? 3.133 3.003 5.275 1.00 95.88 82 ALA A C 1
ATOM 697 O O . ALA A 1 82 ? 2.991 3.900 6.110 1.00 95.88 82 ALA A O 1
ATOM 698 N N . TYR A 1 83 ? 3.300 1.730 5.626 1.00 95.88 83 TYR A N 1
ATOM 699 C CA . TYR A 1 83 ? 3.364 1.239 7.001 1.00 95.88 83 TYR A CA 1
ATOM 700 C C . TYR A 1 83 ? 4.821 0.936 7.360 1.00 95.88 83 TYR A C 1
ATOM 702 O O . TYR A 1 83 ? 5.320 -0.149 7.066 1.00 95.88 83 TYR A O 1
ATOM 710 N N . ALA A 1 84 ? 5.510 1.879 8.009 1.00 93.69 84 ALA A N 1
ATOM 711 C CA . ALA A 1 84 ? 6.943 1.758 8.293 1.00 93.69 84 ALA A CA 1
ATOM 712 C C . ALA A 1 84 ? 7.263 0.571 9.214 1.00 93.69 84 ALA A C 1
ATOM 714 O O . ALA A 1 84 ? 8.180 -0.194 8.930 1.00 93.69 84 ALA A O 1
ATOM 715 N N . GLU A 1 85 ? 6.459 0.372 10.263 1.00 91.50 85 GLU A N 1
ATOM 716 C CA . GLU A 1 85 ? 6.614 -0.738 11.218 1.00 91.50 85 GLU A CA 1
ATOM 717 C C . GLU A 1 85 ? 6.361 -2.113 10.583 1.00 91.50 85 GLU A C 1
ATOM 719 O O . GLU A 1 85 ? 6.895 -3.120 11.039 1.00 91.50 85 GLU A O 1
ATOM 724 N N . ARG A 1 86 ? 5.539 -2.164 9.527 1.00 92.88 86 ARG A N 1
ATOM 725 C CA . ARG A 1 86 ? 5.227 -3.404 8.800 1.00 92.88 86 ARG A CA 1
ATOM 726 C C . ARG A 1 86 ? 6.133 -3.628 7.597 1.00 92.88 86 ARG A C 1
ATOM 728 O O . ARG A 1 86 ? 6.186 -4.745 7.102 1.00 92.88 86 ARG A O 1
ATOM 735 N N . GLY A 1 87 ? 6.822 -2.588 7.132 1.00 94.44 87 GLY A N 1
ATOM 736 C CA . GLY A 1 87 ? 7.600 -2.656 5.906 1.00 94.44 87 GLY A CA 1
ATOM 737 C C . GLY A 1 87 ? 6.729 -2.869 4.667 1.00 94.44 87 GLY A C 1
ATOM 738 O O . GLY A 1 87 ? 7.067 -3.669 3.803 1.00 94.44 87 GLY A O 1
ATOM 739 N N . GLU A 1 88 ? 5.579 -2.200 4.591 1.00 94.94 88 GLU A N 1
ATOM 740 C CA . GLU A 1 88 ? 4.617 -2.384 3.498 1.00 94.94 88 GLU A CA 1
ATOM 741 C C . GLU A 1 88 ? 4.277 -1.045 2.846 1.00 94.94 88 GLU A C 1
ATOM 743 O O . GLU A 1 88 ? 3.939 -0.074 3.530 1.00 94.94 88 GLU A O 1
ATOM 748 N N . LEU A 1 89 ? 4.314 -1.017 1.515 1.00 95.44 89 LEU A N 1
ATOM 749 C CA . LEU A 1 89 ? 3.758 0.045 0.688 1.00 95.44 89 LEU A CA 1
ATOM 750 C C . LEU A 1 89 ? 2.575 -0.510 -0.100 1.00 95.44 89 LEU A C 1
ATOM 752 O O . LEU A 1 89 ? 2.718 -1.418 -0.918 1.00 95.44 89 LEU A O 1
ATOM 756 N N . LEU A 1 90 ? 1.404 0.074 0.115 1.00 96.12 90 LEU A N 1
ATOM 757 C CA . LEU A 1 90 ? 0.165 -0.288 -0.557 1.00 96.12 90 LEU A CA 1
ATOM 758 C C . LEU A 1 90 ? -0.259 0.846 -1.484 1.00 96.12 90 LEU A C 1
ATOM 760 O O . LEU A 1 90 ? -0.173 2.012 -1.108 1.00 96.12 90 LEU A O 1
ATOM 764 N N . GLY A 1 91 ? -0.738 0.510 -2.678 1.00 95.25 91 GLY A N 1
ATOM 765 C CA . GLY A 1 91 ? -1.308 1.465 -3.624 1.00 95.25 91 GLY A CA 1
ATOM 766 C C . GLY A 1 91 ? -2.723 1.070 -4.019 1.00 95.25 91 GLY A C 1
ATOM 767 O O . GLY A 1 91 ? -3.003 -0.101 -4.294 1.00 95.25 91 GLY A O 1
ATOM 768 N N . PHE A 1 92 ? -3.601 2.064 -4.057 1.00 94.69 92 PHE A N 1
ATOM 769 C CA . PHE A 1 92 ? -5.025 1.914 -4.300 1.00 94.69 92 PHE A CA 1
ATOM 770 C C . PHE A 1 92 ? -5.477 2.774 -5.481 1.00 94.69 92 PHE A C 1
ATOM 772 O O . PHE A 1 92 ? -5.059 3.924 -5.611 1.00 94.69 92 PHE A O 1
ATOM 779 N N . ILE A 1 93 ? -6.372 2.219 -6.300 1.00 92.12 93 ILE A N 1
ATOM 780 C CA . ILE A 1 93 ? -7.135 2.929 -7.337 1.00 92.12 93 ILE A CA 1
ATOM 781 C C . ILE A 1 93 ? -8.609 2.628 -7.076 1.00 92.12 93 ILE A C 1
ATOM 783 O O . ILE A 1 93 ? -8.961 1.470 -6.847 1.00 92.12 93 ILE A O 1
ATOM 787 N N . GLU A 1 94 ? -9.462 3.656 -7.070 1.00 90.00 94 GLU A N 1
ATOM 788 C CA . GLU A 1 94 ? -10.902 3.522 -6.780 1.00 90.00 94 GLU A CA 1
ATOM 789 C C . GLU A 1 94 ? -11.184 2.656 -5.531 1.00 90.00 94 GLU A C 1
ATOM 791 O O . GLU A 1 94 ? -12.007 1.741 -5.555 1.00 90.00 94 GLU A O 1
ATOM 796 N N . ASP A 1 95 ? -10.452 2.922 -4.442 1.00 91.25 95 ASP A N 1
ATOM 797 C CA . ASP A 1 95 ? -10.526 2.208 -3.152 1.00 91.25 95 ASP A CA 1
ATOM 798 C C . ASP A 1 95 ? -10.026 0.748 -3.159 1.00 91.25 95 ASP A C 1
ATOM 800 O O . ASP A 1 95 ? -9.978 0.109 -2.110 1.00 91.25 95 ASP A O 1
ATOM 804 N N . ARG A 1 96 ? -9.585 0.204 -4.299 1.00 92.94 96 ARG A N 1
ATOM 805 C CA . ARG A 1 96 ? -9.102 -1.182 -4.417 1.00 92.94 96 ARG A CA 1
ATOM 806 C C . ARG A 1 96 ? -7.591 -1.255 -4.354 1.00 92.94 96 ARG A C 1
ATOM 808 O O . ARG A 1 96 ? -6.912 -0.494 -5.033 1.00 92.94 96 ARG A O 1
ATOM 815 N N . LEU A 1 97 ? -7.066 -2.223 -3.606 1.00 94.50 97 LEU A N 1
ATOM 816 C CA . LEU A 1 97 ? -5.639 -2.525 -3.583 1.00 94.50 97 LEU A CA 1
ATOM 817 C C . LEU A 1 97 ? -5.198 -2.990 -4.972 1.00 94.50 97 LEU A C 1
ATOM 819 O O . LEU A 1 97 ? -5.628 -4.046 -5.431 1.00 94.50 97 LEU A O 1
ATOM 823 N N . VAL A 1 98 ? -4.324 -2.234 -5.622 1.00 92.81 98 VAL A N 1
ATOM 824 C CA . VAL A 1 98 ? -3.773 -2.557 -6.947 1.00 92.81 98 VAL A CA 1
ATOM 825 C C . VAL A 1 98 ? -2.257 -2.759 -6.922 1.00 92.81 98 VAL A C 1
ATOM 827 O O . VAL A 1 98 ? -1.693 -3.329 -7.855 1.00 92.81 98 VAL A O 1
ATOM 830 N N . TYR A 1 99 ? -1.601 -2.329 -5.845 1.00 93.38 99 TYR A N 1
ATOM 831 C CA . TYR A 1 99 ? -0.159 -2.405 -5.658 1.00 93.38 99 TYR A CA 1
ATOM 832 C C . TYR A 1 99 ? 0.172 -2.790 -4.216 1.00 93.38 99 TYR A C 1
ATOM 834 O O . TYR A 1 99 ? -0.426 -2.254 -3.287 1.00 93.38 99 TYR A O 1
ATOM 842 N N . ARG A 1 100 ? 1.133 -3.696 -4.036 1.00 93.75 100 ARG A N 1
ATOM 843 C CA . ARG A 1 100 ? 1.743 -4.046 -2.749 1.00 93.75 100 ARG A CA 1
ATOM 844 C C . ARG A 1 100 ? 3.230 -4.229 -2.990 1.00 93.75 100 ARG A C 1
ATOM 846 O O . ARG A 1 100 ? 3.609 -4.934 -3.923 1.00 93.75 100 ARG A O 1
ATOM 853 N N . GLU A 1 101 ? 4.044 -3.646 -2.135 1.00 93.06 101 GLU A N 1
ATOM 854 C CA . GLU A 1 101 ? 5.483 -3.839 -2.136 1.00 93.06 101 GLU A CA 1
ATOM 855 C C . GLU A 1 101 ? 5.979 -3.983 -0.701 1.00 93.06 101 GLU A C 1
ATOM 857 O O . GLU A 1 101 ? 5.690 -3.142 0.151 1.00 93.06 101 GLU A O 1
ATOM 862 N N . GLN A 1 102 ? 6.746 -5.045 -0.455 1.00 93.31 102 GLN A N 1
ATOM 863 C CA . GLN A 1 102 ? 7.476 -5.202 0.794 1.00 93.31 102 GLN A CA 1
ATOM 864 C C . GLN A 1 102 ? 8.766 -4.393 0.728 1.00 93.31 102 GLN A C 1
ATOM 866 O O . GLN A 1 102 ? 9.543 -4.511 -0.217 1.00 93.31 102 GLN A O 1
ATOM 871 N N . MET A 1 103 ? 8.982 -3.575 1.747 1.00 92.56 103 MET A N 1
ATOM 872 C CA . MET A 1 103 ? 10.099 -2.649 1.866 1.00 92.56 103 MET A CA 1
ATOM 873 C C . MET A 1 103 ? 10.636 -2.705 3.294 1.00 92.56 103 MET A C 1
ATOM 875 O O . MET A 1 103 ? 9.921 -3.016 4.240 1.00 92.56 103 MET A O 1
ATOM 879 N N . THR A 1 104 ? 11.897 -2.362 3.505 1.00 93.12 104 THR A N 1
ATOM 880 C CA . THR A 1 104 ? 12.397 -2.146 4.865 1.00 93.12 104 THR A CA 1
ATOM 881 C C . THR A 1 104 ? 11.794 -0.867 5.456 1.00 93.12 104 THR A C 1
ATOM 883 O O . THR A 1 104 ? 11.503 0.089 4.737 1.00 93.12 104 THR A O 1
ATOM 886 N N . SER A 1 105 ? 11.672 -0.793 6.786 1.00 92.31 105 SER A N 1
ATOM 887 C CA . SER A 1 105 ? 11.239 0.433 7.488 1.00 92.31 105 SER A CA 1
ATOM 888 C C . SER A 1 105 ? 12.036 1.669 7.033 1.00 92.3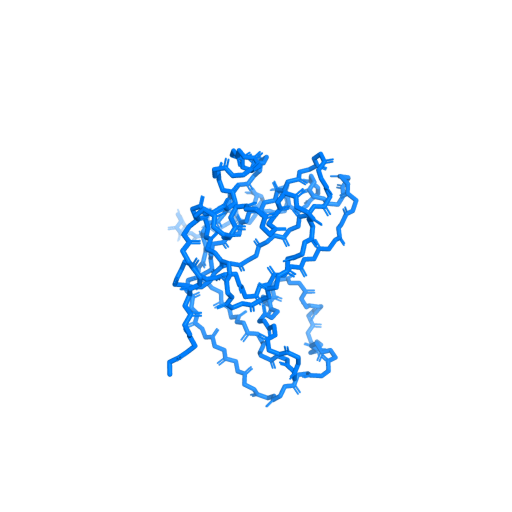1 105 SER A C 1
ATOM 890 O O . SER A 1 105 ? 11.476 2.730 6.752 1.00 92.31 105 SER A O 1
ATOM 892 N N . LYS A 1 106 ? 13.353 1.508 6.837 1.00 92.38 106 LYS A N 1
ATOM 893 C CA . LYS A 1 106 ? 14.235 2.564 6.325 1.00 92.38 106 LYS A CA 1
ATOM 894 C C . LYS A 1 106 ? 13.832 3.047 4.929 1.00 92.38 106 LYS A C 1
ATOM 896 O O . LYS A 1 106 ? 13.860 4.250 4.678 1.00 92.38 106 LYS A O 1
ATOM 901 N N . GLU A 1 107 ? 13.476 2.139 4.025 1.00 93.12 107 GLU A N 1
ATOM 902 C CA . GLU A 1 107 ? 13.028 2.493 2.675 1.00 93.12 107 GLU A CA 1
ATOM 903 C C . GLU A 1 107 ? 11.657 3.175 2.692 1.00 93.12 107 GLU A C 1
ATOM 905 O O . GLU A 1 107 ? 11.458 4.131 1.945 1.00 93.12 107 GLU A O 1
ATOM 910 N N . VAL A 1 108 ? 10.749 2.764 3.586 1.00 92.88 108 VAL A N 1
ATOM 911 C CA . VAL A 1 108 ? 9.459 3.445 3.786 1.00 92.88 108 VAL A CA 1
ATOM 912 C C . VAL A 1 108 ? 9.666 4.898 4.227 1.00 92.88 108 VAL A C 1
ATOM 914 O O . VAL A 1 108 ? 9.086 5.814 3.644 1.00 92.88 108 VAL A O 1
ATOM 917 N N . HIS A 1 109 ? 10.538 5.139 5.209 1.00 92.88 109 HIS A N 1
ATOM 918 C CA . HIS A 1 109 ? 10.863 6.502 5.637 1.00 92.88 109 HIS A CA 1
ATOM 919 C C . HIS A 1 109 ? 11.531 7.323 4.524 1.00 92.88 109 HIS A C 1
ATOM 921 O O . HIS A 1 109 ? 11.202 8.494 4.336 1.00 92.88 109 HIS A O 1
ATOM 927 N N . ALA A 1 110 ? 12.444 6.720 3.756 1.00 92.12 110 ALA A N 1
ATOM 928 C CA . ALA A 1 110 ? 13.099 7.392 2.636 1.00 92.12 110 ALA A CA 1
ATOM 929 C C . ALA A 1 110 ? 12.106 7.770 1.521 1.00 92.12 110 ALA A C 1
ATOM 931 O O . ALA A 1 110 ? 12.213 8.856 0.947 1.00 92.12 110 ALA A O 1
ATOM 932 N N . LEU A 1 111 ? 11.121 6.910 1.243 1.00 90.81 111 LEU A N 1
ATOM 933 C CA . LEU A 1 111 ? 10.037 7.190 0.303 1.00 90.81 111 LEU A CA 1
ATOM 934 C C . LEU A 1 111 ? 9.211 8.401 0.753 1.00 90.81 111 LEU A C 1
ATOM 936 O O . LEU A 1 111 ? 8.985 9.311 -0.041 1.00 90.81 111 LEU A O 1
ATOM 940 N N . ALA A 1 112 ? 8.825 8.455 2.028 1.00 87.38 112 ALA A N 1
ATOM 941 C CA . ALA A 1 112 ? 8.074 9.585 2.572 1.00 87.38 112 ALA A CA 1
ATOM 942 C C . ALA A 1 112 ? 8.856 10.908 2.468 1.00 87.38 112 ALA A C 1
ATOM 944 O O . ALA A 1 112 ? 8.309 11.930 2.061 1.00 87.38 112 ALA A O 1
ATOM 945 N N . GLN A 1 113 ? 10.164 10.886 2.742 1.00 88.69 113 GLN A N 1
ATOM 946 C CA . GLN A 1 113 ? 11.028 12.057 2.546 1.00 88.69 113 GLN A CA 1
ATOM 947 C C . GLN A 1 113 ? 11.118 12.491 1.078 1.00 88.69 113 GLN A C 1
ATOM 949 O O . GLN A 1 113 ? 11.266 13.680 0.790 1.00 88.69 113 GLN A O 1
ATOM 954 N N . HIS A 1 114 ? 11.067 11.546 0.136 1.00 86.25 114 HIS A N 1
ATOM 955 C CA . HIS A 1 114 ? 11.008 11.869 -1.286 1.00 86.25 114 HIS A CA 1
ATOM 956 C C . HIS A 1 114 ? 9.684 12.554 -1.636 1.00 86.25 114 HIS A C 1
ATOM 958 O O . HIS A 1 114 ? 9.692 13.582 -2.311 1.00 86.25 114 HIS A O 1
ATOM 964 N N . TRP A 1 115 ? 8.563 12.033 -1.132 1.00 88.00 115 TRP A N 1
ATOM 965 C CA . TRP A 1 115 ? 7.242 12.623 -1.339 1.00 88.00 115 TRP A CA 1
ATOM 966 C C . TRP A 1 115 ? 7.165 14.073 -0.853 1.00 88.00 115 TRP A C 1
ATOM 968 O O . TRP A 1 115 ? 6.745 14.936 -1.625 1.00 88.00 115 TRP A O 1
ATOM 978 N N . GLU A 1 116 ? 7.659 14.358 0.355 1.00 83.56 116 GLU A N 1
ATOM 979 C CA . GLU A 1 116 ? 7.703 15.716 0.917 1.00 83.56 116 GLU A CA 1
ATOM 980 C C . GLU A 1 116 ? 8.532 16.674 0.039 1.00 83.56 116 GLU A C 1
ATOM 982 O O . GLU A 1 116 ? 8.107 17.785 -0.287 1.00 83.56 116 GLU A O 1
ATOM 987 N N . LYS A 1 117 ? 9.707 16.230 -0.428 1.00 81.69 117 LYS A N 1
ATOM 988 C CA . LYS A 1 117 ? 10.575 17.029 -1.313 1.00 81.69 117 LYS A CA 1
ATOM 989 C C . LYS A 1 117 ? 9.927 17.337 -2.661 1.00 81.69 117 LYS A C 1
ATOM 991 O O . LYS A 1 117 ? 10.103 18.439 -3.191 1.00 81.69 117 LYS A O 1
ATOM 996 N N . GLU A 1 118 ? 9.201 16.381 -3.231 1.00 80.19 118 GLU A N 1
ATOM 997 C CA . GLU A 1 118 ? 8.472 16.592 -4.480 1.00 80.19 118 GLU A CA 1
ATOM 998 C C . GLU A 1 118 ? 7.339 17.606 -4.315 1.00 80.19 118 GLU A C 1
ATOM 1000 O O . GLU A 1 118 ? 7.158 18.454 -5.189 1.00 80.19 118 GLU A O 1
ATOM 1005 N N . GLU A 1 119 ? 6.604 17.565 -3.201 1.00 76.38 119 GLU A N 1
ATOM 1006 C CA . GLU A 1 119 ? 5.543 18.541 -2.921 1.00 76.38 119 GLU A CA 1
ATOM 1007 C C . GLU A 1 119 ? 6.099 19.960 -2.772 1.00 76.38 119 GLU A C 1
ATOM 1009 O O . GLU A 1 119 ? 5.589 20.901 -3.388 1.00 76.38 119 GLU A O 1
ATOM 1014 N N . LEU A 1 120 ? 7.209 20.117 -2.047 1.00 70.94 120 LEU A N 1
ATOM 1015 C CA . LEU A 1 120 ? 7.907 21.400 -1.918 1.00 70.94 120 LEU A CA 1
ATOM 1016 C C . LEU A 1 120 ? 8.402 21.934 -3.270 1.00 70.94 120 LEU A C 1
ATOM 1018 O O . LEU A 1 120 ? 8.330 23.135 -3.537 1.00 70.94 120 LEU A O 1
ATOM 1022 N N . THR A 1 121 ? 8.885 21.047 -4.143 1.00 68.56 121 THR A N 1
ATOM 1023 C CA . THR A 1 121 ? 9.372 21.425 -5.476 1.00 68.56 121 THR A CA 1
ATOM 1024 C C . THR A 1 121 ? 8.228 21.867 -6.391 1.00 68.56 121 THR A C 1
ATOM 1026 O O . THR A 1 121 ? 8.354 22.900 -7.049 1.00 68.56 121 THR A O 1
ATOM 1029 N N . LYS A 1 122 ? 7.099 21.143 -6.405 1.00 66.75 122 LYS A N 1
ATOM 1030 C CA . LYS A 1 122 ? 5.903 21.520 -7.183 1.00 66.75 122 LYS A CA 1
ATOM 1031 C C . LYS A 1 122 ? 5.359 22.879 -6.739 1.00 66.75 122 LYS A C 1
ATOM 1033 O O . LYS A 1 122 ? 5.200 23.770 -7.568 1.00 66.75 122 LYS A O 1
ATOM 1038 N N . THR A 1 123 ? 5.230 23.080 -5.428 1.00 66.44 123 THR A N 1
ATOM 1039 C CA . THR A 1 123 ? 4.720 24.333 -4.847 1.00 66.44 123 THR A CA 1
ATOM 1040 C C . THR A 1 123 ? 5.580 25.541 -5.235 1.00 66.44 123 THR A C 1
ATOM 1042 O O . THR A 1 123 ? 5.068 26.632 -5.473 1.00 66.44 123 THR A O 1
ATOM 1045 N N . ARG A 1 124 ? 6.904 25.362 -5.340 1.00 63.69 124 ARG A N 1
ATOM 1046 C CA . ARG A 1 124 ? 7.825 26.431 -5.749 1.00 63.69 124 ARG A CA 1
ATOM 1047 C C . ARG A 1 124 ? 7.728 26.777 -7.238 1.00 63.69 124 ARG A C 1
ATOM 1049 O O . ARG A 1 124 ? 7.922 27.937 -7.591 1.00 63.69 124 ARG A O 1
ATOM 1056 N N . LEU A 1 125 ? 7.459 25.794 -8.095 1.00 62.44 125 LEU A N 1
ATOM 1057 C CA . LEU A 1 125 ? 7.341 25.983 -9.545 1.00 62.44 125 LEU A CA 1
ATOM 1058 C C . LEU A 1 125 ? 6.014 26.639 -9.945 1.00 62.44 125 LEU A C 1
ATOM 1060 O O . LEU A 1 125 ? 5.988 27.391 -10.909 1.00 62.44 125 LEU A O 1
ATOM 1064 N N . GLU A 1 126 ? 4.936 26.394 -9.200 1.00 60.62 126 GLU A N 1
ATOM 1065 C CA . GLU A 1 126 ? 3.623 27.015 -9.442 1.00 60.62 126 GLU A CA 1
ATOM 1066 C C . GLU A 1 126 ? 3.524 28.458 -8.907 1.00 60.62 126 GLU A C 1
ATOM 1068 O O . GLU A 1 126 ? 2.581 29.177 -9.229 1.00 60.62 126 GLU A O 1
ATOM 1073 N N . GLY A 1 127 ? 4.497 28.891 -8.098 1.00 50.34 127 GLY A N 1
ATOM 1074 C CA . GLY A 1 127 ? 4.575 30.238 -7.527 1.00 50.34 127 GLY A CA 1
ATOM 1075 C C . GLY A 1 127 ? 5.549 31.200 -8.222 1.00 50.34 127 GLY A C 1
ATOM 1076 O O . GLY A 1 127 ? 5.822 32.255 -7.649 1.00 50.34 127 GLY A O 1
ATOM 1077 N N . SER A 1 128 ? 6.117 30.845 -9.386 1.00 45.22 128 SER A N 1
ATOM 1078 C CA . SER A 1 128 ? 7.033 31.695 -10.182 1.00 45.22 128 SER A CA 1
ATOM 1079 C C . SER A 1 128 ? 6.451 32.091 -11.533 1.00 45.22 128 SER A C 1
ATOM 1081 O O . SER A 1 128 ? 5.775 31.244 -12.152 1.00 45.22 128 SER A O 1
#

Secondary structure (DSSP, 8-state):
-PPPPPHHHHHHHHHTT---TTT-BHHHHHHHH-S-SEEEEEEEEEEEETTS-EEEGGGSPTT---TTEEEEEEEEEEEEEEETTTTEEEEEETTEEEEEEE--HHHHHHHHHHHHHHHHHHHHHTT-

Nearest PDB structures (foldseek):
  5mqs-assembly1_A  TM=4.199E-01  e=8.097E-01  Bacteroides thetaiotaomicron
  6dn8-assembly3_E  TM=5.037E-01  e=8.350E+00  Homo sapiens
  4uwe-assembly1_A  TM=4.437E-01  e=6.092E+00  Oryctolagus cuniculus
  4uwa-assembly1_B  TM=4.437E-01  e=6.092E+00  Oryctolagus cuniculus
  7zvc-assembly1_A  TM=4.545E-01  e=8.350E+00  Nepenthes ventricosa x Nepenthes alata

Mean predicted aligned error: 5.86 Å

Radius of gyration: 15.21 Å; Cα contacts (8 Å, |Δi|>4): 217; chains: 1; bounding box: 32×45×34 Å

Sequence (128 aa):
MRFLPPLEEQKAQILRDDIRINVLTRAAFLEAWGPPTYDRRERTQFFLVKNGMYVPRFRVPLGEYPDDWNFAVVPDWGEFFAYAERGELLGFIEDRLVYREQMTSKEVHALAQHWEKEELTKTRLEGS

pLDDT: mean 87.84, std 10.16, range [45.22, 96.81]

Foldseek 3Di:
DPDAPPLVVLLVCVLVVVDDFQRHFPVSCCVNPNAAPDKDKDFFKFFQAPSQATHTPVVAPPPDDDPRGPPDIDGAIWIWGHHLVQQWIFIDGPRTTRDIDRHHSVVSVVVVVVVVVVVVVVVVVVVD